Protein AF-A0A7S2KRJ8-F1 (afdb_monomer_lite)

Sequence (116 aa):
SKYSREEQSAMRSQFSFLPFTGEVKMENPDNEFMLIREVEVDEKGGVLYPRHGPGRTIIEENDSRTPLGIYFGRAILGGSQTMREGRVAKYSLKQRLYLGPTSMDTELAMIMSNLG

Secondary structure (DSSP, 8-state):
----HHHHHHHHHTTTTS---S---SSS-SS-EEEEEE--B-TTS-BSSS-B-TTS-B---------SEEEEEE--S--HHHHHSSHHHHT-GGG-S---TTPPPHHHHHHHHH--

Foldseek 3Di:
DDDDPVRVVVVVVVCVVDPDDDDDDPPPDPWDKDKDFAFDADPVRHTPPQDADVVRDRPPDPPPDDTPDIDIDIDPPDPPVCVVPHPLVVVAQVNDPDHDPDDDRSVVVVVVVVVD

Radius of gyration: 20.05 Å; chains: 1; bounding box: 42×34×47 Å

Structure (mmCIF, N/CA/C/O backbone):
data_AF-A0A7S2KRJ8-F1
#
_entry.id   AF-A0A7S2KRJ8-F1
#
loop_
_atom_site.group_PDB
_atom_site.id
_atom_site.type_symbol
_atom_site.label_atom_id
_atom_site.label_alt_id
_atom_site.label_comp_id
_atom_site.label_asym_id
_atom_site.label_entity_id
_atom_site.label_seq_id
_atom_site.pdbx_PDB_ins_code
_atom_site.Cartn_x
_atom_site.Cartn_y
_atom_site.Cartn_z
_atom_site.occupancy
_atom_site.B_iso_or_equiv
_atom_site.auth_seq_id
_atom_site.auth_comp_id
_atom_site.auth_asym_id
_atom_site.auth_atom_id
_atom_site.pdbx_PDB_model_num
ATOM 1 N N . SER A 1 1 ? 11.135 10.020 -3.990 1.00 54.06 1 SER A N 1
ATOM 2 C CA . SER A 1 1 ? 10.846 10.067 -5.438 1.00 54.06 1 SER A CA 1
ATOM 3 C C . SER A 1 1 ? 9.454 9.503 -5.687 1.00 54.06 1 SER A C 1
ATOM 5 O O . SER A 1 1 ? 9.094 8.555 -4.999 1.00 54.06 1 SER A O 1
ATOM 7 N N . LYS A 1 2 ? 8.644 10.089 -6.578 1.00 65.69 2 LYS A N 1
ATOM 8 C CA . LYS A 1 2 ? 7.282 9.611 -6.889 1.00 65.69 2 LYS A CA 1
ATOM 9 C C . LYS A 1 2 ? 7.258 9.125 -8.336 1.00 65.69 2 LYS A C 1
ATOM 11 O O . LYS A 1 2 ? 7.499 9.937 -9.223 1.00 65.69 2 LYS A O 1
ATOM 16 N N . TYR A 1 3 ? 6.942 7.847 -8.539 1.00 75.75 3 TYR A N 1
ATOM 17 C CA . TYR A 1 3 ? 6.829 7.242 -9.868 1.00 75.75 3 TYR A CA 1
ATOM 18 C C . TYR A 1 3 ? 5.761 7.934 -10.716 1.00 75.75 3 TYR A C 1
ATOM 20 O O . TYR A 1 3 ? 4.697 8.313 -10.202 1.00 75.75 3 TYR A O 1
ATOM 28 N N . SER A 1 4 ? 6.029 8.075 -12.011 1.00 83.19 4 SER A N 1
ATOM 29 C CA . SER A 1 4 ? 5.073 8.598 -12.985 1.00 83.19 4 SER A CA 1
ATOM 30 C C . SER A 1 4 ? 3.887 7.637 -13.167 1.00 83.19 4 SER A C 1
ATOM 32 O O . SER A 1 4 ? 3.929 6.471 -12.768 1.00 83.19 4 SER A O 1
ATOM 34 N N . ARG A 1 5 ? 2.780 8.119 -13.748 1.00 81.81 5 ARG A N 1
ATOM 35 C CA . ARG A 1 5 ? 1.613 7.258 -14.024 1.00 81.81 5 ARG A CA 1
ATOM 36 C C . ARG A 1 5 ? 1.934 6.171 -15.048 1.00 81.81 5 ARG A C 1
ATOM 38 O O . ARG A 1 5 ? 1.438 5.056 -14.918 1.00 81.81 5 ARG A O 1
ATOM 45 N N . GLU A 1 6 ? 2.751 6.505 -16.039 1.00 85.62 6 GLU A N 1
ATOM 46 C CA . GLU A 1 6 ? 3.176 5.587 -17.095 1.00 85.62 6 GLU A CA 1
ATOM 47 C C . GLU A 1 6 ? 4.047 4.472 -16.515 1.00 85.62 6 GLU A C 1
ATOM 49 O O . GLU A 1 6 ? 3.763 3.297 -16.733 1.00 85.62 6 GLU A O 1
ATOM 54 N N . GLU A 1 7 ? 5.009 4.824 -15.659 1.00 82.50 7 GLU A N 1
ATOM 55 C CA . GLU A 1 7 ? 5.856 3.866 -14.942 1.00 82.50 7 GLU A CA 1
ATOM 56 C C . GLU A 1 7 ? 5.032 2.934 -14.052 1.00 82.50 7 GLU A C 1
ATOM 58 O O . GLU A 1 7 ? 5.212 1.720 -14.082 1.00 82.50 7 GLU A O 1
ATOM 63 N N . GLN A 1 8 ? 4.087 3.481 -13.283 1.00 84.44 8 GLN A N 1
ATOM 64 C CA . GLN A 1 8 ? 3.179 2.664 -12.475 1.00 84.44 8 GLN A CA 1
ATOM 65 C C . GLN A 1 8 ? 2.365 1.701 -13.347 1.00 84.44 8 GLN A C 1
ATOM 67 O O . GLN A 1 8 ? 2.111 0.568 -12.943 1.00 84.44 8 GLN A O 1
ATOM 72 N N . SER A 1 9 ? 1.968 2.120 -14.551 1.00 85.56 9 SER A N 1
ATOM 73 C CA . SER A 1 9 ? 1.262 1.254 -15.493 1.00 85.56 9 SER A CA 1
ATOM 74 C C . SER A 1 9 ? 2.150 0.135 -16.035 1.00 85.56 9 SER A C 1
ATOM 76 O O . SER A 1 9 ? 1.724 -1.018 -16.043 1.00 85.56 9 SER A O 1
ATOM 78 N N . ALA A 1 10 ? 3.393 0.450 -16.406 1.00 86.81 10 ALA A N 1
ATOM 79 C CA . ALA A 1 10 ? 4.379 -0.529 -16.859 1.00 86.81 10 ALA A CA 1
ATOM 80 C C . ALA A 1 10 ? 4.734 -1.548 -15.764 1.00 86.81 10 ALA A C 1
ATOM 82 O O . ALA A 1 10 ? 4.904 -2.729 -16.039 1.00 86.81 10 ALA A O 1
ATOM 83 N N . MET A 1 11 ? 4.787 -1.127 -14.500 1.00 85.12 11 MET A N 1
ATOM 84 C CA . MET A 1 11 ? 4.975 -2.060 -13.384 1.00 85.12 11 MET A CA 1
ATOM 85 C C . MET A 1 11 ? 3.770 -2.983 -13.211 1.00 85.12 11 MET A C 1
ATOM 87 O O . MET A 1 11 ? 3.941 -4.174 -12.986 1.00 85.12 11 MET A O 1
ATOM 91 N N . ARG A 1 12 ? 2.544 -2.457 -13.323 1.00 84.00 12 ARG A N 1
ATOM 92 C CA . ARG A 1 12 ? 1.323 -3.269 -13.203 1.00 84.00 12 ARG A CA 1
ATOM 93 C C . ARG A 1 12 ? 1.200 -4.303 -14.320 1.00 84.00 12 ARG A C 1
ATOM 95 O O . ARG A 1 12 ? 0.752 -5.411 -14.045 1.00 84.00 12 ARG A O 1
ATOM 102 N N . SER A 1 13 ? 1.606 -3.978 -15.549 1.00 86.00 13 SER A N 1
ATOM 103 C CA . SER A 1 13 ? 1.502 -4.913 -16.680 1.00 86.00 13 SER A CA 1
ATOM 104 C C . SER A 1 13 ? 2.364 -6.167 -16.507 1.00 86.00 13 SER A C 1
ATOM 106 O O . SER A 1 13 ? 1.993 -7.227 -17.013 1.00 86.00 13 SER A O 1
ATOM 108 N N . GLN A 1 14 ? 3.447 -6.095 -15.722 1.00 86.69 14 GLN A N 1
ATOM 109 C CA . GLN A 1 14 ? 4.264 -7.263 -15.364 1.00 86.69 14 GLN A CA 1
ATOM 110 C C . GLN A 1 14 ? 3.475 -8.322 -14.579 1.00 86.69 14 GLN A C 1
ATOM 112 O O . GLN A 1 14 ? 3.825 -9.494 -14.626 1.00 86.69 14 GLN A O 1
ATOM 117 N N . PHE A 1 15 ? 2.384 -7.936 -13.911 1.00 85.62 15 PHE A N 1
ATOM 118 C CA . PHE A 1 15 ? 1.514 -8.829 -13.139 1.00 85.62 15 PHE A CA 1
ATOM 119 C C . PHE A 1 15 ? 0.294 -9.323 -13.930 1.00 85.62 15 PHE A C 1
ATOM 121 O O . PHE A 1 15 ? -0.625 -9.893 -13.349 1.00 85.62 15 PHE A O 1
ATOM 128 N N . SER A 1 16 ? 0.278 -9.141 -15.255 1.00 85.56 16 SER A N 1
ATOM 129 C CA . SER A 1 16 ? -0.806 -9.608 -16.139 1.00 85.56 16 SER A CA 1
ATOM 130 C C . SER A 1 16 ? -0.994 -11.130 -16.152 1.00 85.56 16 SER A C 1
ATOM 132 O O . SER A 1 16 ? -2.048 -11.608 -16.558 1.00 85.56 16 SER A O 1
ATOM 134 N N . PHE A 1 17 ? -0.004 -11.891 -15.675 1.00 88.56 17 PHE A N 1
ATOM 135 C CA . PHE A 1 17 ? -0.113 -13.339 -15.490 1.00 88.56 17 PHE A CA 1
ATOM 136 C C . PHE A 1 17 ? -1.031 -13.737 -14.321 1.00 88.56 17 PHE A C 1
ATOM 138 O O . PHE A 1 17 ? -1.421 -14.900 -14.223 1.00 88.56 17 PHE A O 1
ATOM 145 N N . LEU A 1 18 ? -1.359 -12.811 -13.412 1.00 88.44 18 LEU A N 1
ATOM 146 C CA . LEU A 1 18 ? -2.278 -13.085 -12.313 1.00 88.44 18 LEU A CA 1
ATOM 147 C C . LEU A 1 18 ? -3.715 -13.148 -12.850 1.00 88.44 18 LEU A C 1
ATOM 149 O O . LEU A 1 18 ? -4.120 -12.264 -13.606 1.00 88.44 18 LEU A O 1
ATOM 153 N N . PRO A 1 19 ? -4.521 -14.144 -12.443 1.00 88.50 19 PRO A N 1
ATOM 154 C CA . PRO A 1 19 ? -5.869 -14.355 -12.966 1.00 88.50 19 PRO A CA 1
ATOM 155 C C . PRO A 1 19 ? -6.886 -13.395 -12.323 1.00 88.50 19 PRO A C 1
ATOM 157 O O . PRO A 1 19 ? -7.939 -13.812 -11.842 1.00 88.50 19 PRO A O 1
ATOM 160 N N . PHE A 1 20 ? -6.564 -12.103 -12.249 1.00 85.50 20 PHE A N 1
ATOM 161 C CA . PHE A 1 20 ? -7.480 -11.095 -11.733 1.00 85.50 20 PHE A CA 1
ATOM 162 C C . PHE A 1 20 ? -8.548 -10.782 -12.775 1.00 85.50 20 PHE A C 1
ATOM 164 O O . PHE A 1 20 ? -8.255 -10.394 -13.903 1.00 85.50 20 PHE A O 1
ATOM 171 N N . THR A 1 21 ? -9.803 -10.942 -12.375 1.00 84.81 21 THR A N 1
ATOM 172 C CA . THR A 1 21 ? -10.971 -10.671 -13.211 1.00 84.81 21 THR A CA 1
ATOM 173 C C . THR A 1 21 ? -11.691 -9.420 -12.727 1.00 84.81 21 THR A C 1
ATOM 175 O O . THR A 1 21 ? -11.873 -9.247 -11.522 1.00 84.81 21 THR A O 1
ATOM 178 N N . GLY A 1 22 ? -12.170 -8.602 -13.661 1.00 84.44 22 GLY A N 1
ATOM 179 C CA . GLY A 1 22 ? -12.953 -7.401 -13.370 1.00 84.44 22 GLY A CA 1
ATOM 180 C C . GLY A 1 22 ? -12.228 -6.105 -13.721 1.00 84.44 22 GLY A C 1
ATOM 181 O O . GLY A 1 22 ? -11.101 -6.105 -14.213 1.00 84.44 22 GLY A O 1
ATOM 182 N N . GLU A 1 23 ? -12.913 -4.988 -13.499 1.00 84.44 23 GLU A N 1
ATOM 183 C CA . GLU A 1 23 ? -12.403 -3.657 -13.823 1.00 84.44 23 GLU A CA 1
ATOM 184 C C . GLU A 1 23 ? -11.500 -3.108 -12.715 1.00 84.44 23 GLU A C 1
ATOM 186 O O . GLU A 1 23 ? -11.742 -3.308 -11.521 1.00 84.44 23 GLU A O 1
ATOM 191 N N . VAL A 1 24 ? -10.472 -2.355 -13.109 1.00 84.44 24 VAL A N 1
ATOM 192 C CA . VAL A 1 24 ? -9.609 -1.643 -12.163 1.00 84.44 24 VAL A CA 1
ATOM 193 C C . VAL A 1 24 ? -10.354 -0.419 -11.638 1.00 84.44 24 VAL A C 1
ATOM 195 O O . VAL A 1 24 ? -10.478 0.593 -12.327 1.00 84.44 24 VAL A O 1
ATOM 198 N N . LYS A 1 25 ? -10.818 -0.500 -10.391 1.00 85.88 25 LYS A N 1
ATOM 199 C CA . LYS A 1 25 ? -11.431 0.621 -9.674 1.00 85.88 25 LYS A CA 1
ATOM 200 C C . LYS A 1 25 ? -10.378 1.335 -8.832 1.00 85.88 25 LYS A C 1
ATOM 202 O O . LYS A 1 25 ? -9.739 0.723 -7.982 1.00 85.88 25 LYS A O 1
ATOM 207 N N . MET A 1 26 ? -10.202 2.634 -9.062 1.00 81.25 26 MET A N 1
ATOM 208 C CA . MET A 1 26 ? -9.317 3.481 -8.244 1.00 81.25 26 MET A CA 1
ATOM 209 C C . MET A 1 26 ? -10.041 4.106 -7.045 1.00 81.25 26 MET A C 1
ATOM 211 O O . MET A 1 26 ? -9.394 4.597 -6.123 1.00 81.25 26 MET A O 1
ATOM 215 N N . GLU A 1 27 ? -11.371 4.097 -7.067 1.00 81.25 27 GLU A N 1
ATOM 216 C CA . GLU A 1 27 ? -12.238 4.612 -6.015 1.00 81.25 27 GLU A CA 1
ATOM 217 C C . GLU A 1 27 ? -13.113 3.466 -5.501 1.00 81.25 27 GLU A C 1
ATOM 219 O O . GLU A 1 27 ? -13.738 2.762 -6.292 1.00 81.25 27 GLU A O 1
ATOM 224 N N . ASN A 1 28 ? -13.107 3.262 -4.183 1.00 80.25 28 ASN A N 1
ATOM 225 C CA . ASN A 1 28 ? -13.819 2.194 -3.477 1.00 80.25 28 ASN A CA 1
ATOM 226 C C . ASN A 1 28 ? -13.609 0.785 -4.075 1.00 80.25 28 ASN A C 1
ATOM 228 O O . ASN A 1 28 ? -14.567 0.158 -4.536 1.00 80.25 28 ASN A O 1
ATOM 232 N N . PRO A 1 29 ? -12.354 0.294 -4.125 1.00 85.44 29 PRO A N 1
ATOM 233 C CA . PRO A 1 29 ? -12.062 -1.033 -4.646 1.00 85.44 29 PRO A CA 1
ATOM 234 C C . PRO A 1 29 ? -12.480 -2.137 -3.666 1.00 85.44 29 PRO A C 1
ATOM 236 O O . PRO A 1 29 ? -12.258 -2.037 -2.463 1.00 85.44 29 PRO A O 1
ATOM 239 N N . ASP A 1 30 ? -12.989 -3.246 -4.204 1.00 84.06 30 ASP A N 1
ATOM 240 C CA . ASP A 1 30 ? -13.310 -4.446 -3.417 1.00 84.06 30 ASP A CA 1
ATOM 241 C C . ASP A 1 30 ? -12.041 -5.159 -2.907 1.00 84.06 30 ASP A C 1
ATOM 243 O O . ASP A 1 30 ? -12.027 -5.770 -1.841 1.00 84.06 30 ASP A O 1
ATOM 247 N N . ASN A 1 31 ? -10.959 -5.086 -3.688 1.00 85.50 31 ASN A N 1
ATOM 248 C CA . ASN A 1 31 ? -9.650 -5.625 -3.338 1.00 85.50 31 ASN A CA 1
ATOM 249 C C . ASN A 1 31 ? -8.571 -4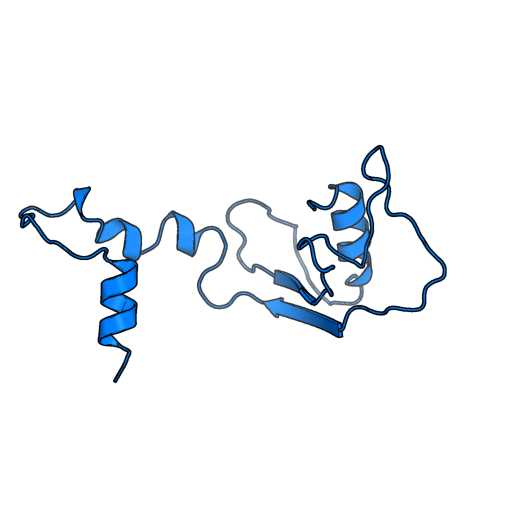.590 -3.659 1.00 85.50 31 ASN A C 1
ATOM 251 O O . ASN A 1 31 ? -8.476 -4.119 -4.793 1.00 85.50 31 ASN A O 1
ATOM 255 N N . GLU A 1 32 ? -7.721 -4.287 -2.681 1.00 87.12 32 GLU A N 1
ATOM 256 C CA . GLU A 1 32 ? -6.555 -3.423 -2.861 1.00 87.12 32 GLU A CA 1
ATOM 257 C C . GLU A 1 32 ? -5.282 -4.275 -2.836 1.00 87.12 32 GLU A C 1
ATOM 259 O O . GLU A 1 32 ? -5.064 -5.083 -1.930 1.00 87.12 32 GLU A O 1
ATOM 264 N N . PHE A 1 33 ? -4.444 -4.110 -3.857 1.00 87.31 33 PHE A N 1
ATOM 265 C CA . PHE A 1 33 ? -3.165 -4.803 -3.986 1.00 87.31 33 PHE A CA 1
ATOM 266 C C . PHE A 1 33 ? -2.029 -3.791 -3.929 1.00 87.31 33 PHE A C 1
ATOM 268 O O . PHE A 1 33 ? -2.124 -2.701 -4.495 1.00 87.31 33 PHE A O 1
ATOM 275 N N . MET A 1 34 ? -0.944 -4.163 -3.259 1.00 87.62 34 MET A N 1
ATOM 276 C CA . MET A 1 34 ? 0.221 -3.312 -3.066 1.00 87.62 34 MET A CA 1
ATOM 277 C C . MET A 1 34 ? 1.469 -3.994 -3.608 1.00 87.62 34 MET A C 1
ATOM 279 O O . MET A 1 34 ? 1.703 -5.181 -3.380 1.00 87.62 34 MET A O 1
ATOM 283 N N . LEU A 1 35 ? 2.280 -3.198 -4.301 1.00 87.94 35 LEU A N 1
ATOM 284 C CA . LEU A 1 35 ? 3.635 -3.549 -4.689 1.00 87.94 35 LEU A CA 1
ATOM 285 C C . LEU A 1 35 ? 4.594 -2.691 -3.868 1.00 87.94 35 LEU A C 1
ATOM 287 O O . LEU A 1 35 ? 4.649 -1.473 -4.042 1.00 87.94 35 LEU A O 1
ATOM 291 N N . ILE A 1 36 ? 5.336 -3.329 -2.975 1.00 87.25 36 ILE A N 1
ATOM 292 C CA . ILE A 1 36 ? 6.322 -2.690 -2.109 1.00 87.25 36 ILE A CA 1
ATOM 293 C C . ILE A 1 36 ? 7.701 -3.072 -2.628 1.00 87.25 36 ILE A C 1
ATOM 295 O O . ILE A 1 36 ? 7.976 -4.240 -2.896 1.00 87.25 36 ILE A O 1
ATOM 299 N N . ARG A 1 37 ? 8.573 -2.078 -2.781 1.00 83.50 37 ARG A N 1
ATOM 300 C CA . ARG A 1 37 ? 9.971 -2.294 -3.144 1.00 83.50 37 ARG A CA 1
ATOM 301 C C . ARG A 1 37 ? 10.868 -1.728 -2.071 1.00 83.50 37 ARG A C 1
ATOM 303 O O . ARG A 1 37 ? 10.743 -0.557 -1.719 1.00 83.50 37 ARG A O 1
ATOM 310 N N . GLU A 1 38 ? 11.768 -2.568 -1.603 1.00 85.75 38 GLU A N 1
ATOM 311 C CA . GLU A 1 38 ? 12.832 -2.179 -0.703 1.00 85.75 38 GLU A CA 1
ATOM 312 C C . GLU A 1 38 ? 14.009 -1.670 -1.530 1.00 85.75 38 GLU A C 1
ATOM 314 O O . GLU A 1 38 ? 14.479 -2.332 -2.460 1.00 85.75 38 GLU A O 1
ATOM 319 N N . VAL A 1 39 ? 14.424 -0.443 -1.233 1.00 81.12 39 VAL A N 1
ATOM 320 C CA . VAL A 1 39 ? 15.454 0.275 -1.979 1.00 81.12 39 VAL A CA 1
ATOM 321 C C . VAL A 1 39 ? 16.490 0.800 -1.007 1.00 81.12 39 VAL A C 1
ATOM 323 O O . VAL A 1 39 ? 16.151 1.270 0.079 1.00 81.12 39 VAL A O 1
ATOM 326 N N . GLU A 1 40 ? 17.750 0.742 -1.412 1.00 82.50 40 GLU A N 1
ATOM 327 C CA . GLU A 1 40 ? 18.820 1.365 -0.650 1.00 82.50 40 GLU A CA 1
ATOM 328 C C . GLU A 1 40 ? 18.760 2.889 -0.794 1.00 82.50 40 GLU A C 1
ATOM 330 O O . GLU A 1 40 ? 18.331 3.435 -1.821 1.00 82.50 40 GLU A O 1
ATOM 335 N N . VAL A 1 41 ? 19.222 3.577 0.245 1.00 84.69 41 VAL A N 1
ATOM 336 C CA . VAL A 1 41 ? 19.343 5.033 0.274 1.00 84.69 41 VAL A CA 1
ATOM 337 C C . VAL A 1 41 ? 20.802 5.437 0.456 1.00 84.69 41 VAL A C 1
ATOM 339 O O . VAL A 1 41 ? 21.590 4.702 1.047 1.00 84.69 41 VAL A O 1
ATOM 342 N N . ASP A 1 42 ? 21.169 6.591 -0.088 1.00 83.75 42 ASP A N 1
ATOM 343 C CA . ASP A 1 42 ? 22.480 7.197 0.098 1.00 83.75 42 ASP A CA 1
ATOM 344 C C . ASP A 1 42 ? 22.594 7.846 1.490 1.00 83.75 42 ASP A C 1
ATOM 346 O O . ASP A 1 42 ? 21.619 7.962 2.237 1.00 83.75 42 ASP A O 1
ATOM 350 N N . GLU A 1 43 ? 23.793 8.317 1.836 1.00 86.00 43 GLU A N 1
ATOM 351 C CA . GLU A 1 43 ? 24.073 8.997 3.112 1.00 86.00 43 GLU A CA 1
ATOM 352 C C . GLU A 1 43 ? 23.224 10.264 3.340 1.00 86.00 43 GLU A C 1
ATOM 354 O O . GLU A 1 43 ? 23.111 10.753 4.462 1.00 86.00 43 GLU A O 1
ATOM 359 N N . LYS A 1 44 ? 22.612 10.809 2.283 1.00 84.44 44 LYS A N 1
ATOM 360 C CA . LYS A 1 44 ? 21.741 11.991 2.308 1.00 84.44 44 LYS A CA 1
ATOM 361 C C . LYS A 1 44 ? 20.252 11.617 2.279 1.00 84.44 44 LYS A C 1
ATOM 363 O O . LYS A 1 44 ? 19.409 12.511 2.201 1.00 84.44 44 LYS A O 1
ATOM 368 N N . GLY A 1 45 ? 19.913 10.327 2.341 1.00 80.50 45 GLY A N 1
ATOM 369 C CA . GLY A 1 45 ? 18.543 9.811 2.276 1.00 80.50 45 GLY A CA 1
ATOM 370 C C . GLY A 1 45 ? 17.932 9.795 0.867 1.00 80.50 45 GLY A C 1
ATOM 371 O O . GLY A 1 45 ? 16.727 9.589 0.714 1.00 80.50 45 GLY A O 1
ATOM 372 N N . GLY A 1 46 ? 18.730 10.032 -0.172 1.00 78.69 46 GLY A N 1
ATOM 373 C CA . GLY A 1 46 ? 18.353 9.888 -1.572 1.00 78.69 46 GLY A CA 1
ATOM 374 C C . GLY A 1 46 ? 18.276 8.419 -1.974 1.00 78.69 46 GLY A C 1
ATOM 375 O O . GLY A 1 46 ? 19.082 7.606 -1.552 1.00 78.69 46 GLY A O 1
ATOM 376 N N . VAL A 1 47 ? 17.301 8.054 -2.802 1.00 76.44 47 VAL A N 1
ATOM 377 C CA . VAL A 1 47 ? 17.162 6.666 -3.266 1.00 76.44 47 VAL A CA 1
ATOM 378 C C . VAL A 1 47 ? 18.325 6.326 -4.205 1.00 76.44 47 VAL A C 1
ATOM 380 O O . VAL A 1 47 ? 18.499 6.999 -5.223 1.00 76.44 47 VAL A O 1
ATOM 383 N N . LEU A 1 48 ? 19.098 5.283 -3.886 1.00 76.25 48 LEU A N 1
ATOM 384 C CA . LEU A 1 48 ? 20.212 4.826 -4.723 1.00 76.25 48 LEU A CA 1
ATOM 385 C C . LEU A 1 48 ? 19.720 4.198 -6.026 1.00 76.25 48 LEU A C 1
ATOM 387 O O . LEU A 1 48 ? 20.371 4.380 -7.050 1.00 76.25 48 LEU A O 1
ATOM 391 N N . TYR A 1 49 ? 18.568 3.520 -5.991 1.00 73.00 49 TYR A N 1
ATOM 392 C CA . TYR A 1 49 ? 17.915 2.935 -7.160 1.00 73.00 49 TYR A CA 1
ATOM 393 C C . TYR A 1 49 ? 16.383 2.835 -6.988 1.00 73.00 49 TYR A C 1
ATOM 395 O O . TYR A 1 49 ? 15.925 2.400 -5.931 1.00 73.00 49 TYR A O 1
ATOM 403 N N . PRO A 1 50 ? 15.558 3.173 -7.998 1.00 69.62 50 PRO A N 1
ATOM 404 C CA . PRO A 1 50 ? 15.929 3.771 -9.281 1.00 69.62 50 PRO A CA 1
ATOM 405 C C . PRO A 1 50 ? 16.224 5.275 -9.155 1.00 69.62 50 PRO A C 1
ATOM 407 O O . PRO A 1 50 ? 15.449 6.035 -8.555 1.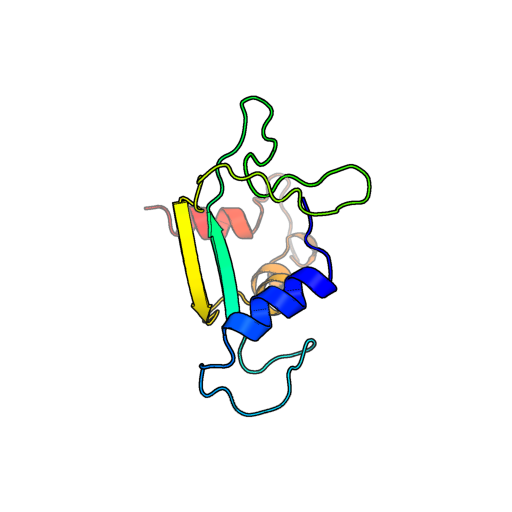00 69.62 50 PRO A O 1
ATOM 410 N N . ARG A 1 51 ? 17.334 5.729 -9.756 1.00 69.44 51 ARG A N 1
ATOM 411 C CA . ARG A 1 51 ? 17.665 7.159 -9.843 1.00 69.44 51 ARG A CA 1
ATOM 412 C C . ARG A 1 51 ? 16.812 7.828 -10.904 1.00 69.44 51 ARG A C 1
ATOM 414 O O . ARG A 1 51 ? 16.590 7.289 -11.984 1.00 69.44 51 ARG A O 1
ATOM 421 N N . HIS A 1 52 ? 16.339 9.022 -10.577 1.00 71.06 52 HIS A N 1
ATOM 422 C CA . HIS A 1 52 ? 15.571 9.841 -11.500 1.00 71.06 52 HIS A CA 1
ATOM 423 C C . HIS A 1 52 ? 16.461 10.988 -11.967 1.00 71.06 52 HIS A C 1
ATOM 425 O O . HIS A 1 52 ? 16.973 11.750 -11.144 1.00 71.06 52 HIS A O 1
ATOM 431 N N . GLY A 1 53 ? 16.653 11.095 -13.276 1.00 65.31 53 GLY A N 1
ATOM 432 C CA . GLY A 1 53 ? 17.377 12.191 -13.898 1.00 65.31 53 GLY A CA 1
ATOM 433 C C . GLY A 1 53 ? 16.565 13.489 -13.941 1.00 65.31 53 GLY A C 1
ATOM 434 O O . GLY A 1 53 ? 15.396 13.530 -13.528 1.00 65.31 53 GLY A O 1
ATOM 435 N N . PRO A 1 54 ? 17.164 14.574 -14.459 1.00 65.12 54 PRO A N 1
ATOM 436 C CA . PRO A 1 54 ? 16.416 15.785 -14.775 1.00 65.12 54 PRO A CA 1
ATOM 437 C C . PRO A 1 54 ? 15.257 15.436 -15.723 1.00 65.12 54 PRO A C 1
ATOM 439 O O . PRO A 1 54 ? 15.459 14.795 -16.746 1.00 65.12 54 PRO A O 1
ATOM 442 N N . GLY A 1 55 ? 14.029 15.814 -15.353 1.00 66.94 55 GLY A N 1
ATOM 443 C CA . GLY A 1 55 ? 12.815 15.424 -16.088 1.00 66.94 55 GLY A CA 1
ATOM 444 C C . GLY A 1 55 ? 12.091 14.179 -15.556 1.00 66.94 55 GLY A C 1
ATOM 445 O O . GLY A 1 55 ? 11.099 13.774 -16.149 1.00 66.94 55 GLY A O 1
ATOM 446 N N . AR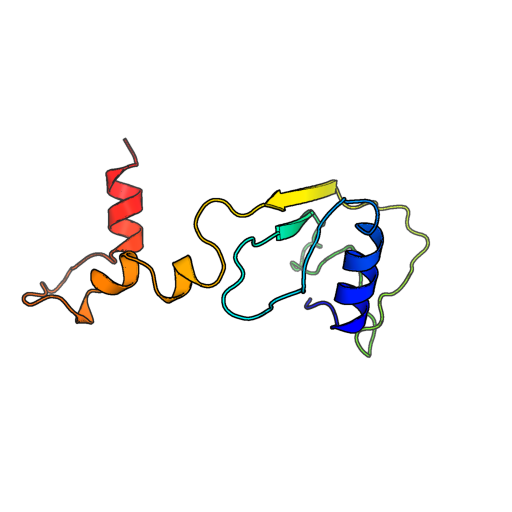G A 1 56 ? 12.522 13.612 -14.414 1.00 65.69 56 ARG A N 1
ATOM 447 C CA . ARG A 1 56 ? 11.944 12.397 -13.796 1.00 65.69 56 ARG A CA 1
ATOM 448 C C . ARG A 1 56 ? 12.025 11.149 -14.677 1.00 65.69 56 ARG A C 1
ATOM 450 O O . ARG A 1 56 ? 11.263 10.217 -14.466 1.00 65.69 56 ARG A O 1
ATOM 457 N N . THR A 1 57 ? 12.948 11.110 -15.626 1.00 65.44 57 THR A N 1
ATOM 458 C CA . THR A 1 57 ? 13.252 9.890 -16.368 1.00 65.44 57 THR A CA 1
ATOM 459 C C . THR A 1 57 ? 14.061 8.952 -15.481 1.00 65.44 57 THR A C 1
ATOM 461 O O . THR A 1 57 ? 15.027 9.379 -14.841 1.00 65.44 57 THR A O 1
ATOM 464 N N . ILE A 1 58 ? 13.667 7.681 -15.417 1.00 68.62 58 ILE A N 1
ATOM 465 C CA . ILE A 1 58 ? 14.480 6.644 -14.781 1.00 68.62 58 ILE A CA 1
ATOM 466 C C . ILE A 1 58 ? 15.781 6.541 -15.577 1.00 68.62 58 ILE A C 1
ATOM 468 O O . ILE A 1 58 ? 15.759 6.338 -16.789 1.00 68.62 58 ILE A O 1
ATOM 472 N N . ILE A 1 59 ? 16.910 6.741 -14.902 1.00 68.38 59 ILE A N 1
ATOM 473 C CA . ILE A 1 59 ? 18.217 6.507 -15.506 1.00 68.38 59 ILE A CA 1
ATOM 474 C C . ILE A 1 59 ? 18.463 5.005 -15.396 1.00 68.38 59 ILE A C 1
ATOM 476 O O . ILE A 1 59 ? 18.711 4.498 -14.302 1.00 68.38 59 ILE A O 1
ATOM 480 N N . GLU A 1 60 ? 18.352 4.297 -16.520 1.00 59.53 60 GLU A N 1
ATOM 481 C CA . GLU A 1 60 ? 18.807 2.911 -16.633 1.00 59.53 60 GLU A CA 1
ATOM 482 C C . GLU A 1 60 ? 20.341 2.903 -16.625 1.00 59.53 60 GLU A C 1
ATOM 484 O O . GLU A 1 60 ? 20.996 2.917 -17.663 1.00 59.53 60 GLU A O 1
ATOM 489 N N . GLU A 1 61 ? 20.940 2.967 -15.438 1.00 57.94 61 GLU A N 1
ATOM 490 C CA . GLU A 1 61 ? 22.350 2.624 -15.285 1.00 57.94 61 GLU A CA 1
ATOM 491 C C . GLU A 1 61 ? 22.485 1.103 -15.264 1.00 57.94 61 GLU A C 1
ATOM 493 O O . GLU A 1 61 ? 21.709 0.399 -14.623 1.00 57.94 61 GLU A O 1
ATOM 498 N N . ASN A 1 62 ? 23.516 0.603 -15.944 1.00 51.62 62 ASN A N 1
ATOM 499 C CA . ASN A 1 62 ? 23.879 -0.815 -16.040 1.00 51.62 62 ASN A CA 1
ATOM 500 C C . ASN A 1 62 ? 24.344 -1.412 -14.689 1.00 51.62 62 ASN A C 1
ATOM 502 O O . ASN A 1 62 ? 24.943 -2.486 -14.654 1.00 51.62 62 ASN A O 1
ATOM 506 N N . ASP A 1 63 ? 24.145 -0.677 -13.589 1.00 54.97 63 ASP A N 1
ATOM 507 C CA . ASP A 1 63 ? 24.539 -1.086 -12.253 1.00 54.97 63 ASP A CA 1
ATOM 508 C C . ASP A 1 63 ? 23.554 -2.157 -11.782 1.00 54.97 63 ASP A C 1
ATOM 510 O O . ASP A 1 63 ? 22.348 -1.941 -11.655 1.00 54.97 63 ASP A O 1
ATOM 514 N N . SER A 1 64 ? 24.080 -3.355 -11.555 1.00 52.16 64 SER A N 1
ATOM 515 C CA . SER A 1 64 ? 23.351 -4.574 -11.209 1.00 52.16 64 SER A CA 1
ATOM 516 C C . SER A 1 64 ? 22.834 -4.564 -9.765 1.00 52.16 64 SER A C 1
ATOM 518 O O . SER A 1 64 ? 22.909 -5.573 -9.064 1.00 52.16 64 SER A O 1
ATOM 520 N N . ARG A 1 65 ? 22.349 -3.421 -9.271 1.00 61.84 65 ARG A N 1
ATOM 521 C CA . ARG A 1 65 ? 21.758 -3.298 -7.936 1.00 61.84 65 ARG A CA 1
ATOM 522 C C . ARG A 1 65 ? 20.273 -3.591 -8.023 1.00 61.84 65 ARG A C 1
ATOM 524 O O . ARG A 1 65 ? 19.434 -2.703 -8.158 1.00 61.84 65 ARG A O 1
ATOM 531 N N . THR A 1 66 ? 19.952 -4.875 -7.978 1.00 59.59 66 THR A N 1
ATOM 532 C CA . THR A 1 66 ? 18.570 -5.324 -7.831 1.00 59.59 66 THR A CA 1
ATOM 533 C C . THR A 1 66 ? 17.982 -4.783 -6.523 1.00 59.59 66 THR A C 1
ATOM 535 O O . THR A 1 66 ? 18.709 -4.708 -5.531 1.00 59.59 66 THR A O 1
ATOM 538 N N . PRO A 1 67 ? 16.686 -4.419 -6.480 1.00 67.50 67 PRO A N 1
ATOM 539 C CA . PRO A 1 67 ? 16.035 -4.066 -5.221 1.00 67.50 67 PRO A CA 1
ATOM 540 C C . PRO A 1 67 ? 16.222 -5.198 -4.205 1.00 67.50 67 PRO A C 1
ATOM 542 O O . PRO A 1 67 ? 16.107 -6.369 -4.570 1.00 67.50 67 PRO A O 1
ATOM 545 N N . LEU A 1 68 ? 16.496 -4.837 -2.947 1.00 75.06 68 LEU A N 1
ATOM 546 C CA . LEU A 1 68 ? 16.747 -5.785 -1.851 1.00 75.06 68 LEU A CA 1
ATOM 547 C C . LEU A 1 68 ? 15.597 -6.791 -1.704 1.00 75.06 68 LEU A C 1
ATOM 549 O O . LEU A 1 68 ? 15.816 -7.973 -1.452 1.00 75.06 68 LEU A O 1
ATOM 553 N N . GLY A 1 69 ? 14.372 -6.317 -1.933 1.00 81.75 69 GLY A N 1
ATOM 554 C CA . GLY A 1 69 ? 13.170 -7.129 -1.939 1.00 81.75 69 GLY A CA 1
ATOM 555 C C . GLY A 1 69 ? 12.046 -6.474 -2.733 1.00 81.75 69 GLY A C 1
ATOM 556 O O . GLY A 1 69 ? 11.874 -5.250 -2.734 1.00 81.75 69 GLY A O 1
ATOM 557 N N . ILE A 1 70 ? 11.262 -7.308 -3.415 1.00 86.25 70 ILE A N 1
ATOM 558 C CA . ILE A 1 70 ? 10.001 -6.918 -4.045 1.00 86.25 70 ILE A CA 1
ATOM 559 C C . ILE A 1 70 ? 8.904 -7.747 -3.389 1.00 86.25 70 ILE A C 1
ATOM 561 O O . ILE A 1 70 ? 8.895 -8.972 -3.496 1.00 86.25 70 ILE A O 1
ATOM 565 N N . TYR A 1 71 ? 7.967 -7.072 -2.735 1.00 89.06 71 TYR A N 1
ATOM 566 C CA . TYR A 1 71 ? 6.855 -7.702 -2.041 1.00 89.06 71 TYR A CA 1
ATOM 567 C C . TYR A 1 71 ? 5.555 -7.329 -2.742 1.00 89.06 71 TYR A C 1
ATOM 569 O O . TYR A 1 71 ? 5.235 -6.150 -2.911 1.00 89.06 71 TYR A O 1
ATOM 577 N N . PHE A 1 72 ? 4.797 -8.341 -3.146 1.00 89.88 72 PHE A N 1
ATOM 578 C CA . PHE A 1 72 ? 3.456 -8.177 -3.685 1.00 89.88 72 PHE A CA 1
ATOM 579 C C . PHE A 1 72 ? 2.453 -8.803 -2.722 1.00 89.88 72 PHE A C 1
ATOM 581 O O . PHE A 1 72 ? 2.643 -9.932 -2.270 1.00 89.88 72 PHE A O 1
ATOM 588 N N . GLY A 1 73 ? 1.383 -8.080 -2.406 1.00 89.06 73 GLY A N 1
ATOM 589 C CA . GLY A 1 73 ? 0.383 -8.561 -1.463 1.00 89.06 73 GLY A CA 1
ATOM 590 C C . GLY A 1 73 ? -0.967 -7.883 -1.621 1.00 89.06 73 GLY A C 1
ATOM 591 O O . GLY A 1 73 ? -1.095 -6.829 -2.244 1.00 89.06 73 GLY A O 1
ATOM 592 N N . ARG A 1 74 ? -1.989 -8.504 -1.029 1.00 87.88 74 ARG A N 1
ATOM 593 C CA . ARG A 1 74 ? -3.328 -7.927 -0.893 1.00 87.88 74 ARG A CA 1
ATOM 594 C C . ARG A 1 74 ? -3.440 -7.232 0.460 1.00 87.88 74 ARG A C 1
ATOM 596 O O . ARG A 1 74 ? -3.128 -7.842 1.480 1.00 87.88 74 ARG A O 1
ATOM 603 N N . ALA A 1 75 ? -3.928 -5.999 0.481 1.00 86.31 75 ALA A N 1
ATOM 604 C CA . ALA A 1 75 ? -4.261 -5.310 1.717 1.00 86.31 75 ALA A CA 1
ATOM 605 C C . ALA A 1 75 ? -5.504 -5.964 2.344 1.00 86.31 75 ALA A C 1
ATOM 607 O O . ALA A 1 75 ? -6.575 -5.998 1.743 1.00 86.31 75 ALA A O 1
ATOM 608 N N . ILE A 1 76 ? -5.343 -6.533 3.540 1.00 80.19 76 ILE A N 1
ATOM 609 C CA . ILE A 1 76 ? -6.431 -7.188 4.290 1.00 80.19 76 ILE A CA 1
ATOM 610 C C . ILE A 1 76 ? -7.043 -6.220 5.312 1.00 80.19 76 ILE A C 1
ATOM 612 O O . ILE A 1 76 ? -8.241 -6.263 5.579 1.00 80.19 76 ILE A O 1
ATOM 616 N N . LEU A 1 77 ? -6.221 -5.334 5.877 1.00 68.19 77 LEU A N 1
ATOM 617 C CA . LEU A 1 77 ? -6.612 -4.337 6.866 1.00 68.19 77 LEU A CA 1
ATOM 618 C C . LEU A 1 77 ? -5.881 -3.024 6.561 1.00 68.19 77 LEU A C 1
ATOM 620 O O . LEU A 1 77 ? -4.699 -3.056 6.228 1.00 68.19 77 LEU A O 1
ATOM 624 N N . GLY A 1 78 ? -6.555 -1.879 6.701 1.00 62.50 78 GLY A N 1
ATOM 625 C CA . GLY A 1 78 ? -5.897 -0.573 6.559 1.00 62.50 78 GLY A CA 1
ATOM 626 C C . GLY A 1 78 ? -5.605 -0.153 5.117 1.00 62.50 78 GLY A C 1
ATOM 627 O O . GLY A 1 78 ? -4.632 0.558 4.884 1.00 62.50 78 GLY A O 1
ATOM 628 N N . GLY A 1 79 ? -6.450 -0.561 4.164 1.00 58.56 79 GLY A N 1
ATOM 629 C CA . GLY A 1 79 ? -6.424 -0.000 2.815 1.00 58.56 79 GLY A CA 1
ATOM 630 C C . GLY A 1 79 ? -6.547 1.530 2.815 1.00 58.56 79 GLY A C 1
ATOM 631 O O . GLY A 1 79 ? -6.973 2.135 3.808 1.00 58.56 79 GLY A O 1
ATOM 632 N N . SER A 1 80 ? -6.189 2.171 1.703 1.00 57.41 80 SER A N 1
ATOM 633 C CA . SER A 1 80 ? -6.078 3.638 1.581 1.00 57.41 80 SER A CA 1
ATOM 634 C C . SER A 1 80 ? -7.340 4.405 2.008 1.00 57.41 80 SER A C 1
ATOM 636 O O . SER A 1 80 ? -7.251 5.548 2.468 1.00 57.41 80 SER A O 1
ATOM 638 N N . GLN A 1 81 ? -8.507 3.766 1.925 1.00 52.94 81 GLN A N 1
ATOM 639 C CA . GLN A 1 81 ? -9.783 4.303 2.398 1.00 52.94 81 GLN A CA 1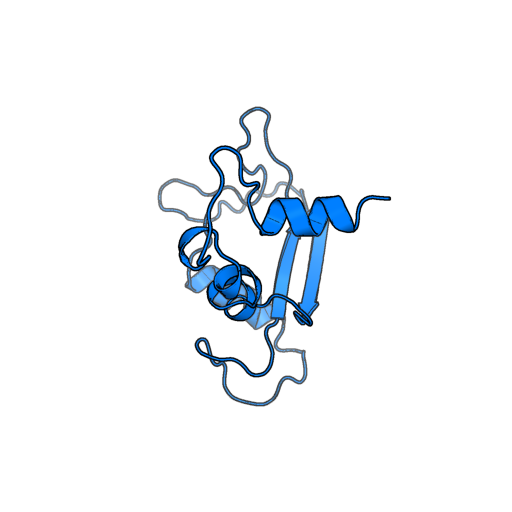
ATOM 640 C C . GLN A 1 81 ? -10.038 4.062 3.892 1.00 52.94 81 GLN A C 1
ATOM 642 O O . GLN A 1 81 ? -10.483 4.965 4.599 1.00 52.94 81 GLN A O 1
ATOM 647 N N . THR A 1 82 ? -9.703 2.879 4.413 1.00 52.84 82 THR A N 1
ATOM 648 C CA . THR A 1 82 ? -9.959 2.518 5.817 1.00 52.84 82 THR A CA 1
ATOM 649 C C . THR A 1 82 ? -9.103 3.322 6.794 1.00 52.84 82 THR A C 1
ATOM 651 O O . THR A 1 82 ? -9.537 3.554 7.918 1.00 52.84 82 THR A O 1
ATOM 654 N N . MET A 1 83 ? -7.909 3.773 6.394 1.00 50.50 83 MET A N 1
ATOM 655 C CA . MET A 1 83 ? -7.092 4.664 7.229 1.00 50.50 83 MET A CA 1
ATOM 656 C C . MET A 1 83 ? -7.608 6.110 7.249 1.00 50.50 83 MET A C 1
ATOM 658 O O . MET A 1 83 ? -7.544 6.760 8.288 1.00 50.50 83 MET A O 1
ATOM 662 N N . ARG A 1 84 ? -8.146 6.619 6.131 1.00 50.34 84 ARG A N 1
ATOM 663 C CA . ARG A 1 84 ? -8.598 8.019 6.016 1.00 50.34 84 ARG A CA 1
ATOM 664 C C . ARG A 1 84 ? -9.946 8.289 6.683 1.00 50.34 84 ARG A C 1
ATOM 666 O O . ARG A 1 84 ? -10.130 9.360 7.250 1.00 50.34 84 ARG A O 1
ATOM 673 N N . GLU A 1 85 ? -10.854 7.319 6.655 1.00 55.16 85 GLU A N 1
ATOM 674 C CA . GLU A 1 85 ? -12.201 7.418 7.248 1.00 55.16 85 GLU A CA 1
ATOM 675 C C . GLU A 1 85 ? -12.400 6.413 8.397 1.00 55.16 85 GLU A C 1
ATOM 677 O O . GLU A 1 85 ? -13.511 6.013 8.741 1.00 55.16 85 GLU A O 1
ATOM 682 N N . GLY A 1 86 ? -11.292 5.957 8.984 1.00 61.16 86 GLY A N 1
ATOM 683 C CA . GLY A 1 86 ? -11.274 4.847 9.923 1.00 61.16 86 GLY A CA 1
ATOM 684 C C . GLY A 1 86 ? -11.908 5.129 11.281 1.00 61.16 86 GLY A C 1
ATOM 685 O O . GLY A 1 86 ? -12.122 6.264 11.707 1.00 61.16 86 GLY A O 1
ATOM 686 N N . ARG A 1 87 ? -12.104 4.042 12.038 1.00 63.09 87 ARG A N 1
ATOM 687 C CA . ARG A 1 87 ? -12.568 4.050 13.439 1.00 63.09 87 ARG A CA 1
ATOM 688 C C . ARG A 1 87 ? -11.750 4.982 14.339 1.00 63.09 87 ARG A C 1
ATOM 690 O O . ARG A 1 87 ? -12.288 5.487 15.311 1.00 63.09 87 ARG A O 1
ATOM 697 N N . VAL A 1 88 ? -10.485 5.228 14.011 1.00 71.06 88 VAL A N 1
ATOM 698 C CA . VAL A 1 88 ? -9.607 6.151 14.740 1.00 71.06 88 VAL A CA 1
ATOM 699 C C . VAL A 1 88 ? -10.113 7.596 14.661 1.00 71.06 88 VAL A C 1
ATOM 701 O O . VAL A 1 88 ? -10.167 8.279 15.684 1.00 71.06 88 VAL A O 1
ATOM 704 N N . ALA A 1 89 ? -10.568 8.047 13.486 1.00 72.19 89 ALA A N 1
ATOM 705 C CA . ALA A 1 89 ? -11.078 9.404 13.294 1.00 72.19 89 ALA A CA 1
ATOM 706 C C . ALA A 1 89 ? -12.329 9.675 14.149 1.00 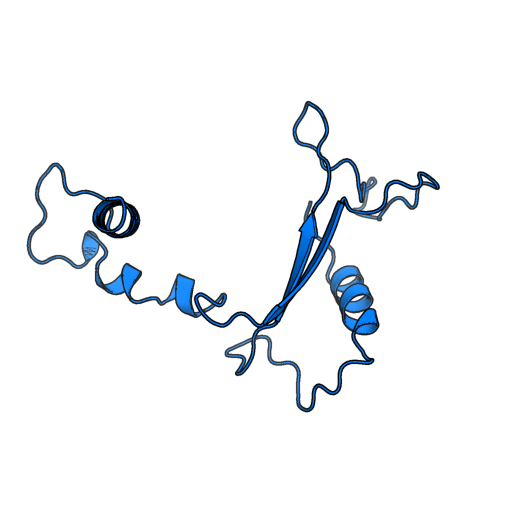72.19 89 ALA A C 1
ATOM 708 O O . ALA A 1 89 ? -12.474 10.77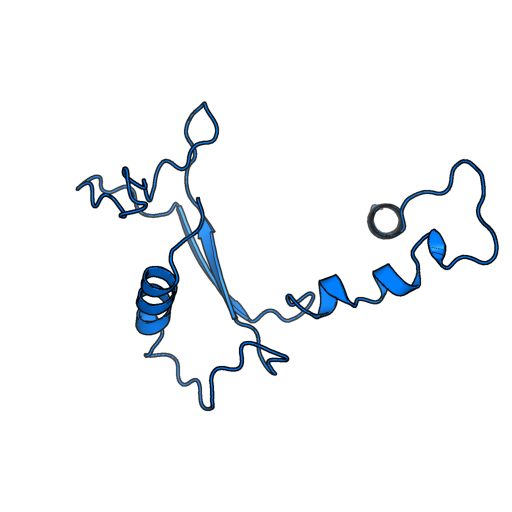1 14.688 1.00 72.19 89 ALA A O 1
ATOM 709 N N . LYS A 1 90 ? -13.174 8.651 14.358 1.00 78.75 90 LYS A N 1
ATOM 710 C CA . LYS A 1 90 ? -14.335 8.698 15.269 1.00 78.75 90 LYS A CA 1
ATOM 711 C C . LYS A 1 90 ? -13.947 9.004 16.724 1.00 78.75 90 LYS A C 1
ATOM 713 O O . LYS A 1 90 ? -14.734 9.564 17.478 1.00 78.75 90 LYS A O 1
ATOM 718 N N . TYR A 1 91 ? -12.747 8.613 17.142 1.00 78.81 91 TYR A N 1
ATOM 719 C CA . TYR A 1 91 ? -12.251 8.837 18.502 1.00 78.81 91 TYR A CA 1
ATOM 720 C C . TYR A 1 91 ? -11.271 10.012 18.579 1.00 78.81 91 TYR A C 1
ATOM 722 O O . TYR A 1 91 ? -10.591 10.178 19.597 1.00 78.81 91 TYR A O 1
ATOM 730 N N . SER A 1 92 ? -11.194 10.836 17.528 1.00 82.44 92 SER A N 1
ATOM 731 C CA . SER A 1 92 ? -10.377 12.049 17.511 1.00 82.44 92 SER A CA 1
ATOM 732 C C . SER A 1 92 ? -10.711 12.953 18.698 1.00 82.44 92 SER A C 1
ATOM 734 O O . SER A 1 92 ? -11.872 13.090 19.087 1.00 82.44 92 SER A O 1
ATOM 736 N N . LEU A 1 93 ? -9.692 13.621 19.245 1.00 84.50 93 LEU A N 1
ATOM 737 C CA . LEU A 1 93 ? -9.830 14.560 20.363 1.00 84.50 93 LEU A CA 1
ATOM 738 C C . LEU A 1 93 ? -10.922 15.612 20.124 1.00 84.50 93 LEU A C 1
ATOM 740 O O . LEU A 1 93 ? -11.637 15.972 21.054 1.00 84.50 93 LEU A O 1
ATOM 744 N N . LYS A 1 94 ? -11.094 16.049 18.870 1.00 83.88 94 LYS A N 1
ATOM 745 C CA . LYS A 1 94 ? -12.075 17.073 18.475 1.00 83.88 94 LYS A CA 1
ATOM 746 C C . LYS A 1 94 ? -13.530 16.650 18.682 1.00 83.88 94 LYS A C 1
ATOM 748 O O . LYS A 1 94 ? -14.387 17.510 18.825 1.00 83.88 94 LYS A O 1
ATOM 753 N N . GLN A 1 95 ? -13.813 15.349 18.654 1.00 83.75 95 GLN A N 1
ATOM 754 C CA . GLN A 1 95 ? -15.173 14.810 18.757 1.00 83.75 95 GLN A CA 1
ATOM 755 C C . GLN A 1 95 ? -15.550 14.435 20.201 1.00 83.75 95 GLN A C 1
ATOM 757 O O . GLN A 1 95 ? -16.664 13.975 20.446 1.00 83.75 95 GLN A O 1
ATOM 762 N N . ARG A 1 96 ? -14.638 14.603 21.170 1.00 86.50 96 ARG A N 1
ATOM 763 C CA . ARG A 1 96 ? -14.871 14.224 22.569 1.00 86.50 96 ARG A CA 1
ATOM 764 C C . ARG A 1 96 ? -15.699 15.293 23.288 1.00 86.50 96 ARG A C 1
ATOM 766 O O . ARG A 1 96 ? -15.373 16.472 23.230 1.00 86.50 96 ARG A O 1
ATOM 773 N N . LEU A 1 97 ? -16.732 14.863 24.022 1.00 89.12 97 LEU A N 1
ATOM 774 C CA . LEU A 1 97 ? -17.569 15.745 24.854 1.00 89.12 97 LEU A CA 1
ATOM 775 C C . LEU A 1 97 ? -16.769 16.416 25.986 1.00 89.12 97 LEU A C 1
ATOM 777 O O . LEU A 1 97 ? -17.094 17.518 26.412 1.00 89.12 97 LEU A O 1
ATOM 781 N N . TYR A 1 98 ? -15.719 15.746 26.459 1.00 87.00 98 TYR A N 1
ATOM 782 C CA . TYR A 1 98 ? -14.798 16.255 27.465 1.00 87.00 98 TYR A CA 1
ATOM 783 C C . TYR A 1 98 ? -13.355 16.094 26.981 1.00 87.00 98 TYR A C 1
ATOM 785 O O . TYR A 1 98 ? -12.970 15.020 26.508 1.00 87.00 98 TYR A O 1
ATOM 793 N N . LEU A 1 99 ? -12.559 17.155 27.126 1.00 86.50 99 LEU A N 1
ATOM 794 C CA . LEU A 1 99 ? -11.151 17.184 26.747 1.00 86.50 99 LEU A CA 1
ATOM 795 C C . LEU A 1 99 ? -10.326 17.790 27.887 1.00 86.50 99 LEU A C 1
ATOM 797 O O . LEU A 1 99 ? -10.480 18.963 28.219 1.00 86.50 99 LEU A O 1
ATOM 801 N N . GLY A 1 100 ? -9.452 16.978 28.486 1.00 86.69 100 GLY A N 1
ATOM 802 C CA . GLY A 1 100 ? -8.503 17.440 29.499 1.00 86.69 100 GLY A CA 1
ATOM 803 C C . GLY A 1 100 ? -7.271 18.110 28.871 1.00 86.69 100 GLY A C 1
ATOM 804 O O . GLY A 1 100 ? -6.957 17.822 27.710 1.00 86.69 100 GLY A O 1
ATOM 805 N N . PRO A 1 101 ? -6.531 18.942 29.631 1.00 85.62 101 PRO A N 1
ATOM 806 C CA . PRO A 1 101 ? -5.411 19.746 29.124 1.00 85.62 101 PRO A CA 1
ATOM 807 C C . PRO A 1 101 ? -4.228 18.919 28.593 1.00 85.62 101 PRO A C 1
ATOM 809 O O . PRO A 1 101 ? -3.413 19.435 27.837 1.00 85.62 101 PRO A O 1
ATOM 812 N N . THR A 1 102 ? -4.140 17.638 28.957 1.00 86.00 102 THR A N 1
ATOM 813 C CA . THR A 1 102 ? -3.056 16.719 28.575 1.00 86.00 102 THR A CA 1
ATOM 814 C C . THR A 1 102 ? -3.602 15.412 27.995 1.00 86.00 102 THR A C 1
ATOM 816 O O . THR A 1 102 ? -3.199 14.313 28.371 1.00 86.00 102 THR A O 1
ATOM 819 N N . SER A 1 103 ? -4.569 15.513 27.084 1.00 86.38 103 SER A N 1
ATOM 820 C CA . SER A 1 103 ? -5.126 14.333 26.415 1.00 86.38 103 SER A CA 1
ATOM 821 C C . SER A 1 103 ? -4.157 13.790 25.355 1.00 86.38 103 SER A C 1
ATOM 823 O O . SER A 1 103 ? -3.755 14.524 24.456 1.00 86.38 103 SER A O 1
ATOM 825 N N . MET A 1 104 ? -3.804 12.503 25.446 1.00 88.50 104 MET A N 1
ATOM 826 C CA . MET A 1 104 ? -2.976 11.806 24.452 1.00 88.50 104 MET A CA 1
ATOM 827 C C . MET A 1 104 ? -3.741 11.604 23.136 1.00 88.50 104 MET A C 1
ATOM 829 O O . MET A 1 104 ? -4.957 11.376 23.150 1.00 88.50 104 MET A O 1
ATOM 833 N N . ASP A 1 105 ? -3.022 11.655 22.012 1.00 87.38 105 ASP A N 1
ATOM 834 C CA . ASP A 1 105 ? -3.583 11.313 20.707 1.00 87.38 105 ASP A CA 1
ATOM 835 C C . ASP A 1 105 ? -4.093 9.863 20.672 1.00 87.38 105 ASP A C 1
ATOM 837 O O . ASP A 1 105 ? -3.517 8.956 21.276 1.00 87.38 105 ASP A O 1
ATOM 841 N N . THR A 1 106 ? -5.209 9.652 19.981 1.00 85.75 106 THR A N 1
ATOM 842 C CA . THR A 1 106 ? -5.921 8.373 19.974 1.00 85.75 106 THR A CA 1
ATOM 843 C C . THR A 1 106 ? -5.105 7.248 19.339 1.00 85.75 106 THR A C 1
ATOM 845 O O . THR A 1 106 ? -5.161 6.125 19.839 1.00 85.75 106 THR A O 1
ATOM 848 N N . GLU A 1 107 ? -4.344 7.517 18.273 1.00 85.19 107 GLU A N 1
ATOM 849 C CA . GLU A 1 107 ? -3.533 6.486 17.608 1.00 85.19 107 GLU A CA 1
ATOM 850 C C . GLU A 1 107 ? -2.434 5.989 18.538 1.00 85.19 107 GLU A C 1
ATOM 852 O O . GLU A 1 107 ? -2.271 4.785 18.747 1.00 85.19 107 GLU A O 1
ATOM 857 N N . LEU A 1 108 ? -1.739 6.931 19.173 1.00 87.50 108 LEU A N 1
ATOM 858 C CA . LEU A 1 108 ? -0.678 6.624 20.117 1.00 87.50 108 LEU A CA 1
ATOM 859 C C . LEU A 1 108 ? -1.219 5.891 21.349 1.00 87.50 108 LEU A C 1
ATOM 861 O O . LEU A 1 108 ? -0.638 4.893 21.766 1.00 87.50 108 LEU A O 1
ATOM 865 N N . ALA A 1 109 ? -2.356 6.328 21.895 1.00 88.31 109 ALA A N 1
ATOM 866 C CA . ALA A 1 109 ? -2.995 5.659 23.026 1.00 88.31 109 ALA A CA 1
ATOM 867 C C . ALA A 1 109 ? -3.377 4.205 22.700 1.00 88.31 109 ALA A C 1
ATOM 869 O O . ALA A 1 109 ? -3.179 3.315 23.529 1.00 88.31 109 ALA A O 1
ATOM 870 N N . MET A 1 110 ? -3.883 3.943 21.489 1.00 86.94 110 MET A N 1
ATOM 871 C CA . MET A 1 110 ? -4.214 2.590 21.032 1.00 86.94 110 MET A CA 1
ATOM 872 C C . MET A 1 110 ? -2.971 1.699 20.932 1.00 86.94 110 MET A C 1
ATOM 874 O O . MET A 1 110 ? -3.017 0.551 21.368 1.00 86.94 110 MET A O 1
ATOM 878 N N . ILE A 1 111 ? -1.861 2.216 20.396 1.00 89.69 111 ILE A N 1
ATOM 879 C CA . ILE A 1 111 ? -0.591 1.477 20.317 1.00 89.69 111 ILE A CA 1
ATOM 880 C C . ILE A 1 111 ? -0.068 1.175 21.724 1.00 89.69 111 ILE A C 1
ATOM 882 O O . ILE A 1 111 ? 0.216 0.021 22.029 1.00 89.69 111 ILE A O 1
ATOM 886 N N . MET A 1 112 ? 0.000 2.186 22.594 1.00 91.88 112 MET A N 1
ATOM 887 C CA . MET A 1 112 ? 0.521 2.046 23.959 1.00 91.88 112 MET A CA 1
ATOM 888 C C . MET A 1 112 ? -0.309 1.075 24.806 1.00 91.88 112 MET A C 1
ATOM 890 O O . MET A 1 112 ? 0.250 0.354 25.617 1.00 91.88 112 MET A O 1
ATOM 894 N N . SER A 1 113 ? -1.625 0.997 24.585 1.00 90.19 113 SER A N 1
ATOM 895 C CA . SER A 1 113 ? -2.489 0.028 25.280 1.00 90.19 113 SER A CA 1
ATOM 896 C C . SER A 1 113 ? -2.197 -1.427 24.899 1.00 90.19 113 SER A C 1
ATOM 898 O O . SER A 1 113 ? -2.504 -2.332 25.667 1.00 90.19 113 SER A O 1
ATOM 900 N N . ASN A 1 114 ? -1.630 -1.650 23.711 1.00 91.38 114 ASN A N 1
ATOM 901 C CA . ASN A 1 114 ? -1.252 -2.976 23.221 1.00 91.38 114 ASN A CA 1
ATOM 902 C C . ASN A 1 114 ? 0.228 -3.295 23.476 1.00 91.38 114 ASN A C 1
ATOM 904 O O . ASN A 1 114 ? 0.660 -4.419 23.223 1.00 91.38 114 ASN A O 1
ATOM 908 N N . LEU A 1 115 ? 1.003 -2.311 23.935 1.00 88.00 115 LEU A N 1
ATOM 909 C CA . LEU A 1 115 ? 2.403 -2.472 24.288 1.00 88.00 115 LEU A CA 1
ATOM 910 C C . LEU A 1 115 ? 2.466 -2.963 25.745 1.00 88.00 115 LEU A C 1
ATOM 912 O O . LEU A 1 115 ? 2.383 -2.163 26.675 1.00 88.00 115 LEU A O 1
ATOM 916 N N . GLY A 1 116 ? 2.509 -4.286 25.921 1.00 63.59 116 GLY A N 1
ATOM 917 C CA . GLY A 1 116 ? 2.680 -4.954 27.218 1.00 63.59 116 GLY A CA 1
ATOM 918 C C . GLY A 1 116 ? 4.142 -5.126 27.596 1.00 63.59 116 GLY A C 1
ATOM 919 O O . GLY A 1 116 ? 4.928 -5.490 26.693 1.00 63.59 116 GLY A O 1
#

pLDDT: mean 78.08, std 11.52, range [50.34, 91.88]

InterPro domains:
  IPR059073 tRNA (guanine(10)-N(2))-methyltransferase TRMT11, N-terminal domain [PF25904] (3-44)

Organism: NCBI:txid163516